Protein AF-A0A9D7MMR8-F1 (afdb_monomer)

Radius of gyration: 14.64 Å; Cα contacts (8 Å, |Δi|>4): 66; chains: 1; bounding box: 29×24×38 Å

Solvent-accessible surface area (backbone atoms only — not comparable to full-atom values): 3753 Å² total; per-residue (Å²): 107,74,51,66,78,66,72,48,60,58,34,72,43,81,14,54,33,73,44,23,55,54,51,51,52,47,36,71,75,40,73,77,46,47,69,52,79,49,66,46,81,46,82,82,83,80,46,73,71,62,46,60,57,52,55,73,72,54,76,92,123

Mean predicted aligned error: 4.15 Å

pLDDT: mean 92.31, std 6.69, range [60.09, 98.12]

Secondary structure (DSSP, 8-state):
-HHHHTT--SEEEEEETHHHHHHHHHHHHSTTTEEEEEEES------HHHHHHHHTTS---

Foldseek 3Di:
DVLVVVVVFAEEDEAEAVRQVVLVVCCVVDPRRYDYYHYDNHDPDDDPVVVVVVVVVDDPD

Structure (mmCIF, N/CA/C/O backbone):
data_AF-A0A9D7MMR8-F1
#
_entry.id   AF-A0A9D7MMR8-F1
#
loop_
_atom_site.group_PDB
_atom_site.id
_atom_site.type_symbol
_atom_site.label_atom_id
_atom_site.label_alt_id
_atom_site.label_comp_id
_atom_site.label_asym_id
_atom_site.label_entity_id
_atom_site.label_seq_id
_atom_site.pdbx_PDB_ins_code
_atom_site.Cartn_x
_atom_site.Cartn_y
_atom_site.Cartn_z
_atom_site.occupancy
_atom_site.B_iso_or_equiv
_atom_site.auth_seq_id
_atom_site.auth_comp_id
_atom_site.auth_asym_id
_atom_site.auth_atom_id
_atom_site.pdbx_PDB_model_num
ATOM 1 N N . MET A 1 1 ? -10.316 -12.568 8.949 1.00 74.62 1 MET A N 1
ATOM 2 C CA . MET A 1 1 ? -8.931 -12.068 8.741 1.00 74.62 1 MET A CA 1
ATOM 3 C C . MET A 1 1 ? -8.117 -12.210 10.033 1.00 74.62 1 MET A C 1
ATOM 5 O O . MET A 1 1 ? -8.739 -12.275 11.086 1.00 74.62 1 MET A O 1
ATOM 9 N N . LEU A 1 2 ? -6.772 -12.279 10.006 1.00 88.38 2 LEU A N 1
ATOM 10 C CA . LEU A 1 2 ? -5.955 -12.340 11.245 1.00 88.38 2 LEU A CA 1
ATOM 11 C C . LEU A 1 2 ? -6.338 -11.211 12.217 1.00 88.38 2 LEU A C 1
ATOM 13 O O . LEU A 1 2 ? -6.587 -11.473 13.385 1.00 88.38 2 LEU A O 1
ATOM 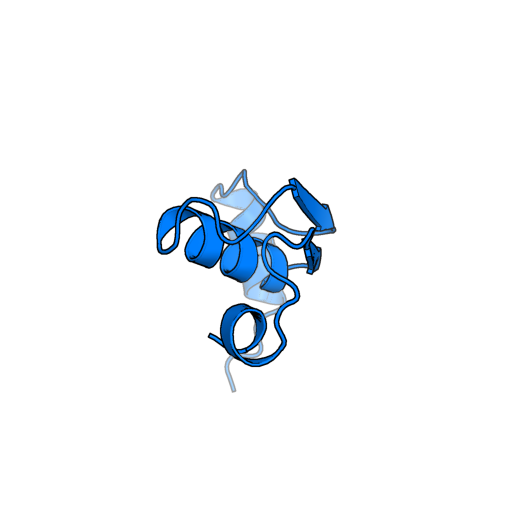17 N N . ILE A 1 3 ? -6.488 -9.998 11.681 1.00 89.50 3 ILE A N 1
ATOM 18 C CA . ILE A 1 3 ? -6.839 -8.771 12.410 1.00 89.50 3 ILE A CA 1
ATOM 19 C C . ILE A 1 3 ? -8.145 -8.894 13.219 1.00 89.50 3 ILE A C 1
ATOM 21 O O . ILE A 1 3 ? -8.221 -8.419 14.349 1.00 89.50 3 ILE A O 1
ATOM 25 N N . GLU A 1 4 ? -9.159 -9.578 12.686 1.00 85.75 4 GLU A N 1
ATOM 26 C CA . GLU A 1 4 ? -10.429 -9.796 13.395 1.00 85.75 4 GLU A CA 1
ATOM 27 C C . GLU A 1 4 ? -10.289 -10.860 14.489 1.00 85.75 4 GLU A C 1
ATOM 29 O O . GLU A 1 4 ? -10.830 -10.710 15.583 1.00 85.75 4 GLU A O 1
ATOM 34 N N . LYS A 1 5 ? -9.519 -11.925 14.220 1.00 90.56 5 LYS A N 1
ATOM 35 C CA . LYS A 1 5 ? -9.289 -13.018 15.178 1.00 90.56 5 LYS A CA 1
ATOM 36 C C . LYS A 1 5 ? -8.485 -12.565 16.398 1.00 90.56 5 LYS A C 1
ATOM 38 O O . 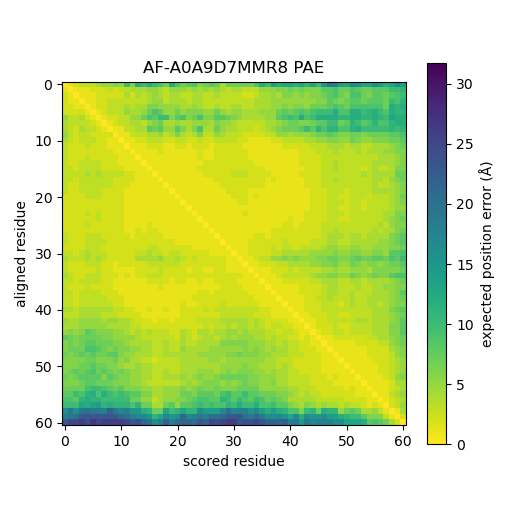LYS A 1 5 ? -8.641 -13.142 17.469 1.00 90.56 5 LYS A O 1
ATOM 43 N N . THR A 1 6 ? -7.639 -11.548 16.245 1.00 90.44 6 THR A N 1
ATOM 44 C CA . THR A 1 6 ? -6.738 -11.061 17.299 1.00 90.44 6 THR A CA 1
ATOM 45 C C . THR A 1 6 ? -7.237 -9.805 18.019 1.00 90.44 6 THR A C 1
ATOM 47 O O . THR A 1 6 ? -6.515 -9.281 18.860 1.00 90.44 6 THR A O 1
ATOM 50 N N . ARG A 1 7 ? -8.464 -9.328 17.743 1.00 88.12 7 ARG A N 1
ATOM 51 C CA . ARG A 1 7 ? -9.062 -8.116 18.354 1.00 88.12 7 ARG A CA 1
ATOM 52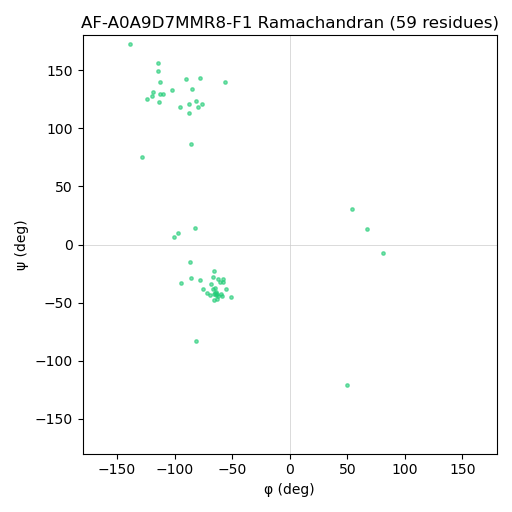 C C . ARG A 1 7 ? -8.201 -6.848 18.221 1.00 88.12 7 ARG A C 1
ATOM 54 O O . ARG A 1 7 ? -8.275 -5.962 19.064 1.00 88.12 7 ARG A O 1
ATOM 61 N N . ILE A 1 8 ? -7.412 -6.744 17.152 1.00 90.12 8 ILE A N 1
ATOM 62 C CA . ILE A 1 8 ? -6.574 -5.563 16.869 1.00 90.12 8 ILE A CA 1
ATOM 63 C C . ILE A 1 8 ? -7.236 -4.596 15.877 1.00 90.12 8 ILE A C 1
ATOM 65 O O . ILE A 1 8 ? -6.582 -3.689 15.381 1.00 90.12 8 ILE A O 1
ATOM 69 N N . SER A 1 9 ? -8.514 -4.804 15.549 1.00 90.19 9 SER A N 1
ATOM 70 C CA . SER A 1 9 ? -9.264 -3.957 14.619 1.00 90.19 9 SER A CA 1
ATOM 71 C C . SER A 1 9 ? -9.861 -2.729 15.326 1.00 90.19 9 SER A C 1
ATOM 73 O O . SER A 1 9 ? -10.518 -2.912 16.351 1.00 90.19 9 SER A O 1
ATOM 75 N N . PRO A 1 10 ? -9.742 -1.512 14.759 1.00 91.88 10 PRO A N 1
ATOM 76 C CA . PRO A 1 10 ? -8.970 -1.183 13.560 1.00 91.88 10 PRO A CA 1
ATOM 77 C C . PRO A 1 10 ? -7.465 -1.078 13.851 1.00 91.88 10 PRO A C 1
ATOM 79 O O . PRO A 1 10 ? -7.067 -0.542 14.884 1.00 91.88 10 PRO A O 1
ATOM 82 N N . CYS A 1 11 ? -6.618 -1.521 12.916 1.00 94.19 11 CYS A N 1
ATOM 83 C CA . CYS A 1 11 ? -5.161 -1.371 13.028 1.00 94.19 11 CYS A CA 1
ATOM 84 C C . CYS A 1 11 ? -4.580 -0.450 11.951 1.00 94.19 11 CYS A C 1
ATOM 86 O O . CYS A 1 11 ? -5.141 -0.289 10.866 1.00 94.19 11 CYS A O 1
ATOM 88 N N . ASN A 1 12 ? -3.417 0.132 12.246 1.00 96.62 12 ASN A N 1
ATOM 89 C CA . ASN A 1 12 ? -2.601 0.817 11.248 1.00 96.62 12 ASN A CA 1
ATOM 90 C C . ASN A 1 12 ? -1.628 -0.179 10.613 1.00 96.62 12 ASN A C 1
ATOM 92 O O . ASN A 1 12 ? -1.084 -1.038 11.309 1.00 96.62 12 ASN A O 1
ATOM 96 N N . ILE A 1 13 ? -1.388 -0.048 9.310 1.00 96.81 13 ILE A N 1
ATOM 97 C CA . ILE A 1 13 ? -0.501 -0.940 8.561 1.00 96.81 13 ILE A CA 1
ATOM 98 C C . ILE A 1 13 ? 0.659 -0.147 7.967 1.00 96.81 13 ILE A C 1
ATOM 100 O O . ILE A 1 13 ? 0.463 0.864 7.297 1.00 96.81 13 ILE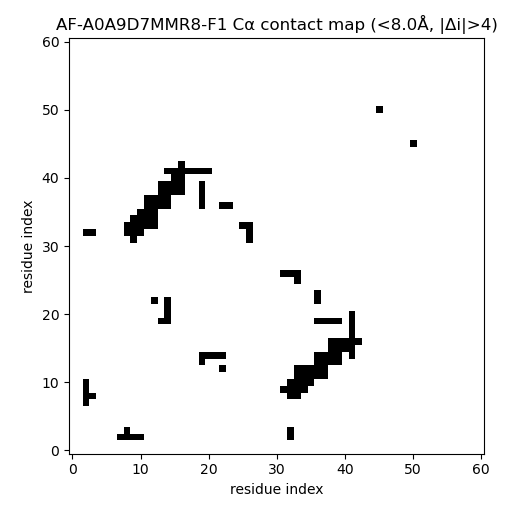 A O 1
ATOM 104 N N . PHE A 1 14 ? 1.869 -0.656 8.174 1.00 97.94 14 PHE A N 1
ATOM 105 C CA . PHE A 1 14 ? 3.040 -0.305 7.383 1.00 97.94 14 PHE A CA 1
ATOM 106 C C . PHE A 1 14 ? 3.210 -1.357 6.280 1.00 97.94 14 PHE A C 1
ATOM 108 O O . PHE A 1 14 ? 3.370 -2.541 6.578 1.00 97.94 14 PHE A O 1
ATOM 115 N N . GLY A 1 15 ? 3.139 -0.948 5.015 1.00 97.88 15 GLY A N 1
ATOM 116 C CA . GLY A 1 15 ? 3.271 -1.830 3.857 1.00 97.88 15 GLY A CA 1
ATOM 117 C C . GLY A 1 15 ? 4.529 -1.520 3.053 1.00 97.88 15 GLY A C 1
ATOM 118 O O . GLY A 1 15 ? 4.696 -0.406 2.570 1.00 97.88 15 GLY A O 1
ATOM 119 N N . TYR A 1 16 ? 5.400 -2.510 2.873 1.00 97.75 16 TYR A N 1
ATOM 120 C CA . TYR A 1 16 ? 6.589 -2.380 2.032 1.00 97.75 16 TYR A CA 1
ATOM 121 C C . TYR A 1 16 ? 6.385 -3.054 0.674 1.00 97.75 16 TYR A C 1
ATOM 123 O O . TYR A 1 16 ? 5.935 -4.201 0.624 1.00 97.75 16 TYR A O 1
ATOM 131 N N . SER A 1 17 ? 6.742 -2.365 -0.414 1.00 94.12 17 SER A N 1
ATOM 132 C CA . SER A 1 17 ? 6.668 -2.875 -1.787 1.00 94.12 17 SER A CA 1
ATOM 133 C C . SER A 1 17 ? 5.285 -3.486 -2.075 1.00 94.12 17 SER A C 1
ATOM 135 O O . SER A 1 17 ? 4.268 -2.803 -1.898 1.00 94.12 17 SER A O 1
ATOM 137 N N . MET A 1 18 ? 5.213 -4.771 -2.433 1.00 95.31 18 MET A N 1
ATOM 138 C CA . MET A 1 18 ? 3.961 -5.497 -2.669 1.00 95.31 18 MET A CA 1
ATOM 139 C C . MET A 1 18 ? 3.014 -5.506 -1.455 1.00 95.31 18 MET A C 1
ATOM 141 O O . MET A 1 18 ? 1.791 -5.506 -1.614 1.00 95.31 18 MET A O 1
ATOM 145 N N . GLY A 1 19 ? 3.557 -5.450 -0.237 1.00 97.44 19 GLY A N 1
ATOM 146 C CA . GLY A 1 19 ? 2.777 -5.391 0.999 1.00 97.44 19 GLY A CA 1
ATOM 147 C C . GLY A 1 19 ? 1.903 -4.140 1.106 1.00 97.44 19 GLY A C 1
ATOM 148 O O . GLY A 1 19 ? 0.821 -4.204 1.688 1.00 97.44 19 GLY A O 1
ATOM 149 N N . GLY A 1 20 ? 2.312 -3.021 0.498 1.00 98.00 20 GLY A N 1
ATOM 150 C CA . GLY A 1 20 ? 1.472 -1.823 0.428 1.00 98.00 20 GLY A CA 1
ATOM 151 C C . GLY A 1 20 ? 0.216 -2.042 -0.414 1.00 98.00 20 GLY A C 1
ATOM 152 O O . GLY A 1 20 ? -0.876 -1.693 0.032 1.00 98.00 20 GLY A O 1
ATOM 153 N N . TYR A 1 21 ? 0.321 -2.708 -1.570 1.00 97.81 21 TYR A N 1
ATOM 154 C CA . TYR A 1 21 ? -0.866 -3.060 -2.362 1.00 9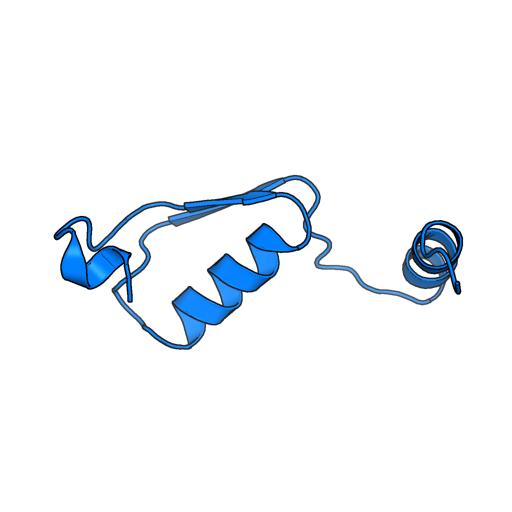7.81 21 TYR A CA 1
ATOM 155 C C . TYR A 1 21 ? -1.778 -4.031 -1.625 1.00 97.81 21 TYR A C 1
ATOM 157 O O . TYR A 1 21 ? -2.994 -3.858 -1.657 1.00 97.81 21 TYR A O 1
ATOM 165 N N . ALA A 1 22 ? -1.212 -5.022 -0.930 1.00 97.38 22 ALA A N 1
ATOM 166 C CA . ALA A 1 22 ? -2.000 -5.949 -0.125 1.00 97.38 22 ALA A CA 1
ATOM 167 C C . ALA A 1 22 ? -2.797 -5.209 0.966 1.00 97.38 22 ALA A C 1
ATOM 169 O O . ALA A 1 22 ? -3.985 -5.482 1.146 1.00 97.38 22 ALA A O 1
ATOM 170 N N . ALA A 1 23 ? -2.180 -4.229 1.638 1.00 96.94 23 ALA A N 1
ATOM 171 C CA . ALA 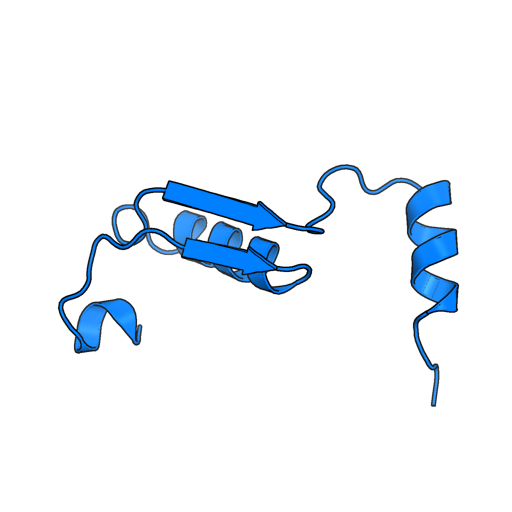A 1 23 ? -2.843 -3.390 2.635 1.00 96.94 23 ALA A CA 1
ATOM 172 C C . ALA A 1 23 ? -3.978 -2.549 2.026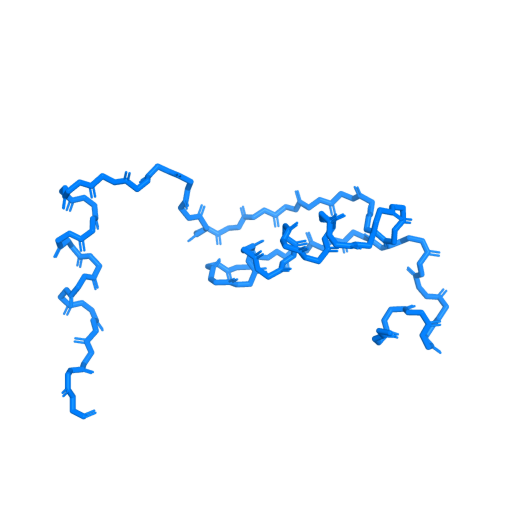 1.00 96.94 23 ALA A C 1
ATOM 174 O O . ALA A 1 23 ? -5.088 -2.533 2.560 1.00 96.94 23 ALA A O 1
ATOM 175 N N . LEU A 1 24 ? -3.730 -1.897 0.886 1.00 97.12 24 LEU A N 1
ATOM 176 C CA . LEU A 1 24 ? -4.732 -1.089 0.177 1.00 97.12 24 LEU A CA 1
ATOM 177 C C . LEU A 1 24 ? -5.903 -1.945 -0.318 1.00 97.12 24 LEU A C 1
ATOM 179 O O . LEU A 1 24 ? -7.066 -1.575 -0.152 1.00 97.12 24 LEU A O 1
ATOM 183 N N . TYR A 1 25 ? -5.604 -3.113 -0.887 1.00 97.31 25 TYR A N 1
ATOM 184 C CA . TYR A 1 25 ? -6.609 -4.065 -1.344 1.00 97.31 25 TYR A CA 1
ATOM 185 C C . TYR A 1 25 ? -7.465 -4.573 -0.179 1.00 97.31 25 TYR A C 1
ATOM 187 O O . TYR A 1 25 ? -8.693 -4.608 -0.286 1.00 97.31 25 TYR A O 1
ATOM 195 N N . ALA A 1 26 ? -6.842 -4.909 0.955 1.00 95.75 26 ALA A N 1
ATOM 196 C CA . ALA A 1 26 ? -7.557 -5.312 2.160 1.00 95.75 26 ALA A CA 1
ATOM 197 C C . ALA A 1 26 ? -8.445 -4.183 2.703 1.00 95.75 26 ALA A C 1
ATOM 199 O O . ALA A 1 26 ? -9.600 -4.444 3.028 1.00 95.75 26 ALA A O 1
ATOM 200 N N . ALA A 1 27 ? -7.962 -2.937 2.738 1.00 96.00 27 ALA A N 1
ATOM 201 C CA . ALA A 1 27 ? -8.746 -1.796 3.215 1.00 96.00 27 ALA A CA 1
ATOM 202 C C . ALA A 1 27 ? -9.951 -1.504 2.311 1.00 96.00 27 ALA A C 1
ATOM 204 O O . ALA A 1 27 ? -11.038 -1.214 2.809 1.00 96.00 27 ALA A O 1
ATOM 205 N N . LYS A 1 28 ? -9.788 -1.654 0.988 1.00 96.38 28 LYS A N 1
ATOM 206 C CA . LYS A 1 28 ? -10.894 -1.561 0.025 1.00 96.38 28 LYS A CA 1
ATOM 207 C C . LYS A 1 28 ? -11.920 -2.681 0.221 1.00 96.38 28 LYS A C 1
ATOM 209 O O . LYS A 1 28 ? -13.117 -2.435 0.111 1.00 96.38 28 LYS A O 1
ATOM 214 N N . LYS A 1 29 ? -11.463 -3.912 0.466 1.00 95.94 29 LYS A N 1
ATOM 215 C CA . LYS A 1 29 ? -12.330 -5.096 0.582 1.00 95.94 29 LYS A CA 1
ATOM 216 C C . LYS A 1 29 ? -13.039 -5.196 1.936 1.00 95.94 29 LYS A C 1
ATOM 218 O O . LYS A 1 29 ? -14.147 -5.721 1.987 1.00 95.94 29 LYS A O 1
ATOM 223 N N . TYR A 1 30 ? -12.423 -4.689 3.002 1.00 93.19 30 TYR A N 1
ATOM 224 C CA . TYR A 1 30 ? -12.944 -4.728 4.370 1.00 93.19 30 TYR A CA 1
ATOM 225 C C . TYR A 1 30 ? -12.931 -3.321 5.000 1.00 93.19 30 TYR A C 1
ATOM 227 O O . TYR A 1 30 ? -12.060 -3.014 5.825 1.00 93.19 30 TYR A O 1
ATOM 235 N N . PRO A 1 31 ? -13.874 -2.439 4.612 1.00 92.62 31 PRO A N 1
ATOM 236 C CA . PRO A 1 31 ? -13.957 -1.085 5.152 1.00 92.62 31 PRO A CA 1
ATOM 237 C C . PRO A 1 31 ? -14.077 -1.077 6.681 1.00 92.62 31 PRO A C 1
ATOM 239 O O . PRO A 1 31 ? -14.783 -1.897 7.263 1.00 92.62 31 PRO A O 1
ATOM 242 N N . GLY A 1 32 ? -13.385 -0.145 7.338 1.00 91.50 32 GLY A N 1
ATOM 243 C CA . GLY A 1 32 ? -13.412 0.008 8.799 1.00 91.50 32 GLY A CA 1
ATOM 244 C C . GLY A 1 32 ? -12.498 -0.946 9.578 1.00 91.50 32 GLY A C 1
ATOM 245 O O . GLY A 1 32 ? -12.324 -0.755 10.778 1.00 91.50 32 GLY A O 1
ATOM 246 N N . VAL A 1 33 ? -11.871 -1.930 8.921 1.00 93.25 33 VAL A N 1
ATOM 247 C CA . VAL A 1 33 ? -10.932 -2.862 9.577 1.00 93.25 33 VAL A CA 1
ATOM 248 C C . VAL A 1 33 ? -9.500 -2.313 9.635 1.00 93.25 33 VAL A C 1
ATOM 250 O O . VAL A 1 33 ? -8.736 -2.628 10.547 1.00 93.25 33 VAL A O 1
ATOM 253 N N . ILE A 1 34 ? -9.127 -1.465 8.675 1.00 95.75 34 ILE A N 1
ATOM 254 C CA . ILE A 1 34 ? -7.817 -0.806 8.609 1.00 95.75 34 ILE A CA 1
ATOM 255 C C . ILE A 1 34 ? -8.014 0.695 8.831 1.00 95.75 34 ILE A C 1
ATOM 257 O O . ILE A 1 34 ? -8.862 1.308 8.186 1.00 95.75 34 ILE A O 1
ATOM 261 N N . GLY A 1 35 ? -7.231 1.271 9.746 1.00 95.44 35 GLY A N 1
ATOM 262 C CA . GLY A 1 35 ? -7.244 2.696 10.076 1.00 95.44 35 GLY A CA 1
ATOM 263 C C . GLY A 1 35 ? -6.423 3.520 9.084 1.00 95.44 35 GLY A C 1
ATOM 264 O O . GLY A 1 35 ? -6.964 4.106 8.151 1.00 95.44 35 GLY A O 1
ATOM 265 N N . LYS A 1 36 ? -5.102 3.581 9.289 1.00 97.00 36 LYS A N 1
ATOM 266 C CA . LYS A 1 36 ? -4.155 4.273 8.398 1.00 97.00 36 LYS A CA 1
ATOM 267 C C . LYS A 1 36 ? -3.198 3.289 7.732 1.00 97.00 36 LYS A C 1
ATOM 269 O O . LYS A 1 36 ? -2.816 2.284 8.329 1.00 97.00 36 LYS A O 1
ATOM 274 N N . ILE A 1 37 ? -2.769 3.621 6.516 1.00 97.94 37 ILE A N 1
ATOM 275 C CA . ILE A 1 37 ? -1.753 2.872 5.772 1.00 97.94 37 ILE A CA 1
ATOM 276 C C . ILE A 1 37 ? -0.572 3.801 5.503 1.00 97.94 37 ILE A C 1
ATOM 278 O O . ILE A 1 37 ? -0.753 4.890 4.962 1.00 97.94 37 ILE A O 1
ATOM 282 N N . PHE A 1 38 ? 0.628 3.360 5.866 1.00 98.06 38 PHE A N 1
ATOM 283 C CA . PHE A 1 38 ? 1.882 3.968 5.434 1.00 98.06 38 PHE A CA 1
ATOM 284 C C . PHE A 1 38 ? 2.579 3.010 4.473 1.00 98.06 38 PHE A C 1
ATOM 286 O O . PHE A 1 38 ? 2.739 1.832 4.792 1.00 98.06 38 PHE A O 1
ATOM 293 N N . THR A 1 39 ? 2.997 3.496 3.307 1.00 98.12 39 THR A N 1
ATOM 294 C CA . THR A 1 39 ? 3.677 2.674 2.302 1.00 98.12 39 THR A CA 1
ATOM 295 C C . THR A 1 39 ? 5.128 3.090 2.119 1.00 98.12 39 THR A C 1
ATOM 297 O O . THR A 1 39 ? 5.416 4.280 2.023 1.00 98.12 39 THR A O 1
ATOM 300 N N . LEU A 1 40 ? 6.026 2.116 1.973 1.00 97.25 40 LEU A N 1
ATOM 301 C CA . LEU A 1 40 ? 7.417 2.332 1.573 1.00 97.25 40 LEU A CA 1
ATOM 302 C C . LEU A 1 40 ? 7.723 1.502 0.323 1.00 97.25 40 LEU A C 1
ATOM 304 O O . LEU A 1 40 ? 7.522 0.292 0.320 1.00 97.25 40 LEU A O 1
ATOM 308 N N . GLY A 1 41 ? 8.206 2.130 -0.750 1.00 94.25 41 GLY A N 1
ATOM 309 C CA . GLY A 1 41 ? 8.547 1.417 -1.991 1.00 94.25 41 GLY A CA 1
ATOM 310 C C . GLY A 1 41 ? 7.350 0.808 -2.737 1.00 94.25 41 GLY A C 1
ATOM 311 O O . GLY A 1 41 ? 7.539 -0.012 -3.628 1.00 94.25 41 GLY A O 1
ATOM 312 N N . THR A 1 42 ? 6.117 1.178 -2.384 1.00 96.19 42 THR A N 1
ATOM 313 C CA . THR A 1 42 ? 4.905 0.809 -3.128 1.00 96.19 42 THR A CA 1
ATOM 314 C C . THR A 1 42 ? 4.659 1.849 -4.219 1.00 96.19 42 THR A C 1
ATOM 316 O O . THR A 1 42 ? 4.390 3.010 -3.916 1.00 96.19 42 THR A O 1
ATOM 319 N N . LYS A 1 43 ? 4.776 1.451 -5.487 1.00 93.56 43 LYS A N 1
ATOM 320 C CA . LYS A 1 43 ? 4.629 2.353 -6.639 1.00 93.56 43 LYS A CA 1
ATOM 321 C C . LYS A 1 43 ? 3.156 2.584 -6.991 1.00 93.56 43 LYS A C 1
ATOM 323 O O . LYS A 1 43 ? 2.413 1.664 -7.283 1.00 93.56 43 LYS A O 1
ATOM 328 N N . PHE A 1 44 ? 2.704 3.828 -7.015 1.00 92.44 44 PHE A N 1
ATOM 329 C CA . PHE A 1 44 ? 1.362 4.131 -7.535 1.00 92.44 44 PHE A CA 1
ATOM 330 C C . PHE A 1 44 ? 1.413 4.532 -9.007 1.00 92.44 44 PHE A C 1
ATOM 332 O O . PHE A 1 44 ? 0.515 4.204 -9.776 1.00 92.44 44 PHE A O 1
ATOM 339 N N . GLU A 1 45 ? 2.498 5.195 -9.396 1.00 91.44 45 GLU A N 1
ATOM 340 C CA . GLU A 1 45 ? 2.758 5.625 -10.760 1.00 91.44 45 GLU A CA 1
ATOM 341 C C . GLU A 1 45 ? 3.417 4.500 -11.562 1.00 91.44 45 GLU A C 1
ATOM 343 O O . GLU A 1 45 ? 4.642 4.365 -11.647 1.00 91.44 45 GLU A O 1
ATOM 348 N N . TRP A 1 46 ? 2.569 3.653 -12.132 1.00 91.25 46 TRP A N 1
ATOM 349 C CA . TRP 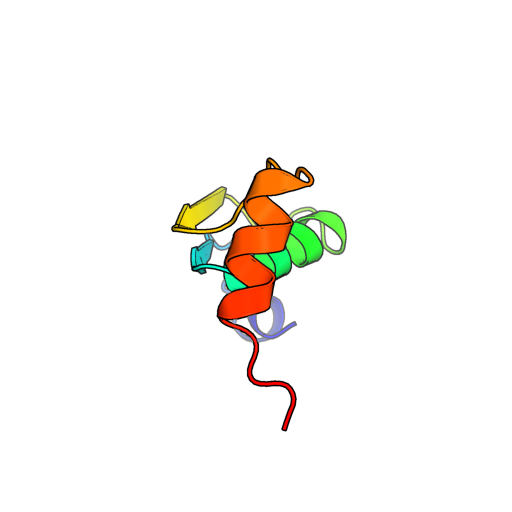A 1 46 ? 2.979 2.675 -13.127 1.00 91.25 46 TRP A CA 1
ATOM 350 C C . TRP A 1 46 ? 2.917 3.312 -14.511 1.00 91.25 46 TRP A C 1
ATOM 352 O O . TRP A 1 46 ? 1.860 3.766 -14.946 1.00 91.25 46 TRP A O 1
ATOM 362 N N . ASN A 1 47 ? 4.058 3.345 -15.193 1.00 94.56 47 ASN A N 1
ATOM 363 C CA . ASN A 1 47 ? 4.185 3.787 -16.577 1.00 94.56 47 ASN A CA 1
ATOM 364 C C . ASN A 1 47 ? 5.140 2.845 -17.326 1.00 94.56 47 ASN A C 1
ATOM 366 O O . ASN A 1 47 ? 5.730 1.941 -16.724 1.00 94.56 47 ASN A O 1
ATOM 370 N N . GLU A 1 48 ? 5.256 3.010 -18.642 1.00 95.19 48 GLU A N 1
ATOM 371 C CA . GLU A 1 48 ? 6.064 2.114 -19.479 1.00 95.19 48 GLU A CA 1
ATOM 372 C C . GLU A 1 48 ? 7.535 2.082 -19.041 1.00 95.19 48 GLU A C 1
ATOM 374 O O . GLU A 1 48 ? 8.115 1.006 -18.893 1.00 95.19 48 GLU A O 1
ATOM 379 N N . GLU A 1 49 ? 8.121 3.243 -18.748 1.00 93.81 49 GLU A N 1
ATOM 380 C CA . GLU A 1 49 ? 9.523 3.374 -18.343 1.00 93.81 49 GLU A CA 1
ATOM 381 C C . GLU A 1 49 ? 9.805 2.701 -16.987 1.00 93.81 49 GLU A C 1
ATOM 383 O O . GLU A 1 49 ? 10.751 1.912 -16.842 1.00 93.81 49 GLU A O 1
ATOM 388 N N . SER A 1 50 ? 8.959 2.964 -15.987 1.00 91.19 50 SER A N 1
ATOM 389 C CA . SER A 1 50 ? 9.104 2.400 -14.645 1.00 91.19 50 SER A CA 1
ATOM 390 C C . SER A 1 50 ? 8.856 0.891 -14.636 1.00 91.19 50 SER A C 1
ATOM 392 O O . SER A 1 50 ? 9.554 0.162 -13.925 1.00 91.19 50 SER A O 1
ATOM 394 N N . SER A 1 51 ? 7.940 0.410 -15.480 1.00 92.56 51 SER A N 1
ATOM 395 C CA . SER A 1 51 ? 7.664 -1.018 -15.663 1.00 92.56 51 SER A CA 1
ATOM 396 C C . SER A 1 51 ? 8.827 -1.735 -16.349 1.00 92.56 51 SER A C 1
ATOM 398 O O . SER A 1 51 ? 9.242 -2.798 -15.892 1.00 92.56 51 SER A O 1
ATOM 400 N N . ALA A 1 52 ? 9.418 -1.139 -17.390 1.00 92.69 52 ALA A N 1
ATOM 401 C CA . ALA A 1 52 ? 10.568 -1.715 -18.088 1.00 92.69 52 ALA A CA 1
ATOM 402 C C . ALA A 1 52 ? 11.784 -1.901 -17.163 1.00 92.69 52 ALA A C 1
ATOM 404 O O . ALA A 1 52 ? 12.551 -2.850 -17.325 1.00 92.69 52 ALA A O 1
ATOM 405 N N . SER A 1 53 ? 11.957 -1.017 -16.178 1.00 89.81 53 SER A N 1
ATOM 406 C CA . SER A 1 53 ? 13.010 -1.147 -15.165 1.00 89.81 53 SER A CA 1
ATOM 407 C C . SER A 1 53 ? 12.733 -2.279 -14.170 1.00 89.81 53 SER A C 1
ATOM 409 O O . SER A 1 53 ? 13.646 -3.037 -13.851 1.00 89.81 53 SER A O 1
ATOM 411 N N . GLU A 1 54 ? 11.486 -2.434 -13.719 1.00 90.00 54 GLU A N 1
ATOM 412 C CA . GLU A 1 54 ? 11.080 -3.507 -12.794 1.00 90.00 54 GLU A CA 1
ATOM 413 C C . GLU A 1 54 ? 11.171 -4.897 -13.428 1.00 90.00 54 GLU A C 1
ATOM 415 O O . GLU A 1 54 ? 11.625 -5.840 -12.785 1.00 90.00 54 GLU A O 1
ATOM 420 N N . VAL A 1 55 ? 10.822 -5.030 -14.712 1.00 91.19 55 VAL A N 1
ATOM 421 C CA . VAL A 1 55 ? 10.910 -6.313 -15.431 1.00 91.19 55 VAL A CA 1
ATOM 422 C C . VAL A 1 55 ? 12.335 -6.873 -15.428 1.00 91.19 55 VAL A C 1
ATOM 424 O O . VAL A 1 55 ? 12.506 -8.084 -15.349 1.00 91.19 55 VAL A O 1
ATOM 427 N N . LYS A 1 56 ? 13.367 -6.019 -15.431 1.00 90.06 56 LYS A N 1
ATOM 428 C CA . LYS A 1 56 ? 14.774 -6.459 -15.358 1.00 90.06 56 LYS A CA 1
ATOM 429 C C . LYS A 1 56 ? 15.133 -7.121 -14.026 1.00 90.06 56 LYS A C 1
ATOM 431 O O . LYS A 1 56 ? 16.116 -7.852 -13.966 1.00 90.06 56 LYS A O 1
ATOM 436 N N . LEU A 1 57 ? 14.377 -6.835 -12.965 1.00 87.00 57 LEU A N 1
ATOM 437 C CA . LEU A 1 57 ? 14.562 -7.429 -11.639 1.00 87.00 57 LEU A CA 1
ATOM 438 C C . LEU A 1 57 ? 13.814 -8.760 -11.496 1.00 87.00 57 LEU A C 1
ATOM 440 O O . LEU A 1 57 ? 14.084 -9.519 -10.564 1.00 87.00 57 LEU A O 1
ATOM 444 N N . LEU A 1 58 ? 12.884 -9.057 -12.407 1.00 86.69 58 LEU A N 1
ATOM 445 C CA . LEU A 1 58 ? 12.195 -10.338 -12.439 1.00 86.69 58 LEU A CA 1
ATOM 446 C C . LEU A 1 58 ? 13.142 -11.385 -13.024 1.00 86.69 58 LEU A C 1
ATOM 448 O O . LEU A 1 58 ? 13.618 -11.257 -14.148 1.00 86.69 58 LEU A O 1
ATOM 452 N N . SER A 1 59 ? 13.418 -12.434 -12.252 1.00 79.12 59 SER A N 1
ATOM 453 C CA . SER A 1 59 ? 14.114 -13.612 -12.769 1.00 79.12 59 SER A CA 1
ATOM 454 C C . SER A 1 59 ? 13.100 -1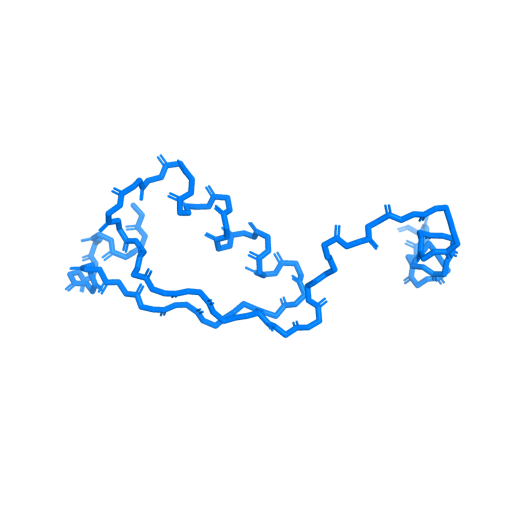4.478 -13.523 1.00 79.12 59 SER A C 1
ATOM 456 O O . SER A 1 59 ? 12.139 -14.923 -12.898 1.00 79.12 59 SER A O 1
ATOM 458 N N . PRO A 1 60 ? 13.270 -14.719 -14.833 1.00 71.44 60 PRO A N 1
ATOM 459 C CA . PRO A 1 60 ? 12.301 -15.451 -15.652 1.00 71.44 60 PRO A CA 1
ATOM 460 C C . PRO A 1 60 ? 12.432 -16.983 -15.551 1.00 71.44 60 PRO A C 1
ATOM 462 O O . PRO A 1 60 ? 11.898 -17.684 -16.406 1.00 71.44 60 PRO A O 1
ATOM 465 N N . ASN A 1 61 ? 13.168 -17.488 -14.555 1.00 60.09 61 ASN A N 1
ATOM 466 C CA . ASN A 1 61 ? 13.437 -18.917 -14.380 1.00 60.09 61 ASN A CA 1
ATOM 467 C C . ASN A 1 61 ? 12.254 -19.648 -13.745 1.00 60.09 61 ASN A C 1
ATOM 469 O O . ASN A 1 61 ? 11.747 -19.144 -12.716 1.00 60.09 61 ASN A O 1
#

Sequence (61 aa):
MLIEKTRISPCNIFGYSMGGYAALYAAKKYPGVIGKIFTLGTKFEWNEESSASEVKLLSPN

Nearest PDB structures (foldseek):
  6ty7-assembly1_A  TM=6.086E-01  e=2.256E-01  synthetic construct
  6xtc-assembly2_D  TM=6.465E-01  e=5.102E-01  synthetic construct
  2jzo-assembly1_A  TM=3.343E-01  e=5.898E+00  Escherichia coli
  2jzn-assembly1_B  TM=3.348E-01  e=6.757E+00  Escherichia coli